Protein AF-Q1K1C1-F1 (afdb_monomer_lite)

Secondary structure (DSSP, 8-state):
-EE---HHHHHHHHHHHHHHHHHHHHHHHHHHH---HHHHHHHHHHHHHHHHHHHHHHHHHHHHHHHTTSS-----TTHHHHHHHHHHHHHHTTPPP-EE-S-TTSSSS--

Radius of gyration: 17.25 Å; chains: 1; bounding box: 39×22×53 Å

Foldseek 3Di:
DAKDQDPVNLVVLVVVLVVLVVVLVVLVVVCVVPVDPVSVVVSVVSVVVSVLSVLLSVVSVVVVCQLVVNDPDDDDPCVVVSRVSNVVVCVVVVHDIDDDDSPSPPDPPDD

Organism: Desulfuromonas acetoxidans (strain DSM 684 / 11070) (NCBI:txid281689)

Structure (mmCIF, N/CA/C/O backbone):
data_AF-Q1K1C1-F1
#
_entry.id   AF-Q1K1C1-F1
#
loop_
_atom_site.group_PDB
_atom_site.id
_atom_site.type_symbol
_atom_site.label_atom_id
_atom_site.label_alt_id
_atom_site.label_comp_id
_atom_site.label_asym_id
_atom_site.label_entity_id
_atom_site.label_seq_id
_atom_site.pdbx_PDB_ins_code
_atom_site.Cartn_x
_atom_site.Cartn_y
_atom_site.Cartn_z
_atom_site.occupancy
_atom_site.B_iso_or_equiv
_atom_site.auth_seq_id
_atom_site.auth_comp_id
_atom_site.auth_asym_id
_atom_site.auth_atom_id
_atom_site.pdbx_PDB_model_num
ATOM 1 N N . MET A 1 1 ? 12.119 -10.193 -14.275 1.00 81.44 1 MET A N 1
ATOM 2 C CA . MET A 1 1 ? 11.011 -9.371 -14.798 1.00 81.44 1 MET A CA 1
ATOM 3 C C . MET A 1 1 ? 10.444 -8.618 -13.616 1.00 81.44 1 MET A C 1
ATOM 5 O O . MET A 1 1 ? 10.216 -9.243 -12.584 1.00 81.44 1 MET A O 1
ATOM 9 N N . ILE A 1 2 ? 10.198 -7.323 -13.765 1.00 87.88 2 ILE A N 1
ATOM 10 C CA . ILE A 1 2 ? 9.632 -6.464 -12.724 1.00 87.88 2 ILE A CA 1
ATOM 11 C C . ILE A 1 2 ? 8.266 -5.938 -13.153 1.00 87.88 2 ILE A C 1
ATOM 13 O O . ILE A 1 2 ? 7.972 -5.848 -14.344 1.00 87.88 2 ILE A O 1
ATOM 17 N N . ILE A 1 3 ? 7.439 -5.578 -12.174 1.00 92.62 3 ILE A N 1
ATOM 18 C CA . ILE A 1 3 ? 6.145 -4.930 -12.411 1.00 92.62 3 ILE A CA 1
ATOM 19 C C . ILE A 1 3 ? 6.399 -3.519 -12.941 1.00 92.62 3 ILE A C 1
ATOM 21 O O . ILE A 1 3 ? 7.125 -2.753 -12.312 1.00 92.62 3 ILE A O 1
ATOM 25 N N . GLU A 1 4 ? 5.801 -3.166 -14.075 1.00 94.19 4 GLU A N 1
ATOM 26 C CA . GLU A 1 4 ? 5.864 -1.823 -14.654 1.00 94.19 4 GLU A CA 1
ATOM 27 C C . GLU A 1 4 ? 5.155 -0.813 -13.741 1.00 94.19 4 GLU A C 1
ATOM 29 O O . GLU A 1 4 ? 3.972 -0.965 -13.427 1.00 94.19 4 GLU A O 1
ATOM 34 N N . ILE A 1 5 ? 5.858 0.251 -13.346 1.00 95.94 5 ILE A N 1
ATOM 35 C CA . ILE A 1 5 ? 5.280 1.342 -12.565 1.00 95.94 5 ILE A CA 1
ATOM 36 C C . ILE A 1 5 ? 5.304 2.603 -13.416 1.00 95.94 5 ILE A C 1
ATOM 38 O O . ILE A 1 5 ? 6.308 3.295 -13.526 1.00 95.94 5 ILE A O 1
ATOM 42 N N . SER A 1 6 ? 4.159 2.924 -14.013 1.00 94.31 6 SER A N 1
ATOM 43 C CA . SER A 1 6 ? 3.964 4.216 -14.669 1.00 94.31 6 SER A CA 1
ATOM 44 C C . SER A 1 6 ? 3.822 5.346 -13.639 1.00 94.31 6 SER A C 1
ATOM 46 O O . SER A 1 6 ? 3.479 5.104 -12.478 1.00 94.31 6 SER A O 1
ATOM 48 N N . ASN A 1 7 ? 3.985 6.598 -14.078 1.00 94.25 7 ASN A N 1
ATOM 49 C CA . ASN A 1 7 ? 3.688 7.773 -13.249 1.00 94.25 7 ASN A CA 1
ATOM 50 C C . ASN A 1 7 ? 2.267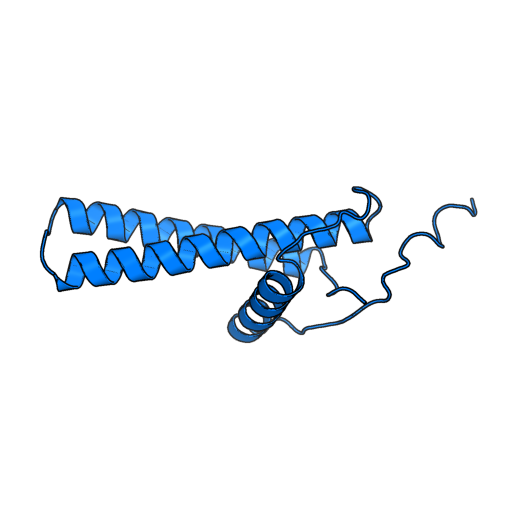 7.729 -12.671 1.00 94.25 7 ASN A C 1
ATOM 52 O O . ASN A 1 7 ? 2.072 7.934 -11.475 1.00 94.25 7 ASN A O 1
ATOM 56 N N . THR A 1 8 ? 1.275 7.394 -13.498 1.00 95.19 8 THR A N 1
ATOM 57 C CA . THR A 1 8 ? -0.122 7.288 -13.062 1.00 95.19 8 THR A CA 1
ATOM 58 C C . THR A 1 8 ? -0.306 6.180 -12.026 1.00 95.19 8 THR A C 1
ATOM 60 O O . THR A 1 8 ? -0.999 6.387 -11.031 1.00 95.19 8 THR A O 1
ATOM 63 N N . THR A 1 9 ? 0.332 5.022 -12.222 1.00 95.69 9 THR A N 1
ATOM 64 C CA . THR A 1 9 ? 0.313 3.912 -11.256 1.00 95.69 9 THR A CA 1
ATOM 65 C C . THR A 1 9 ? 0.898 4.353 -9.918 1.00 95.69 9 THR A C 1
ATOM 67 O O . THR A 1 9 ? 0.255 4.178 -8.884 1.00 95.69 9 THR A O 1
ATOM 70 N N . LEU A 1 10 ? 2.073 4.988 -9.937 1.00 95.81 10 LEU A N 1
ATOM 71 C CA . LEU A 1 10 ? 2.741 5.474 -8.733 1.00 95.81 10 LEU A CA 1
ATOM 72 C C . LEU A 1 10 ? 1.874 6.488 -7.977 1.00 95.81 10 LEU A C 1
ATOM 74 O O . LEU A 1 10 ? 1.657 6.332 -6.777 1.00 95.81 10 LEU A O 1
ATOM 78 N N . THR A 1 11 ? 1.317 7.487 -8.669 1.00 95.94 11 THR A N 1
ATOM 79 C CA . THR A 1 11 ? 0.426 8.482 -8.055 1.00 95.94 11 THR A CA 1
ATOM 80 C C . THR A 1 11 ? -0.789 7.828 -7.400 1.00 95.94 11 THR A C 1
ATOM 82 O O . THR A 1 11 ? -1.141 8.180 -6.276 1.00 95.94 11 THR A O 1
ATOM 85 N N . ARG A 1 12 ? -1.423 6.848 -8.058 1.00 96.19 12 ARG A N 1
ATOM 86 C CA . ARG A 1 12 ? -2.583 6.139 -7.493 1.00 96.19 12 ARG A CA 1
ATOM 87 C C . ARG A 1 12 ? -2.220 5.369 -6.222 1.00 96.19 12 ARG A C 1
ATOM 89 O O . ARG A 1 12 ? -2.963 5.454 -5.248 1.00 96.19 12 ARG A O 1
ATOM 96 N N . LEU A 1 13 ? -1.083 4.675 -6.213 1.00 95.88 13 LEU A N 1
ATOM 97 C CA . LEU A 1 13 ? -0.604 3.924 -5.048 1.00 95.88 13 LEU A CA 1
ATOM 98 C C . LEU A 1 13 ? -0.253 4.850 -3.872 1.00 95.88 13 LEU A C 1
ATOM 100 O O . LEU A 1 13 ? -0.651 4.579 -2.742 1.00 95.88 13 LEU A O 1
ATOM 104 N N . VAL A 1 14 ? 0.420 5.974 -4.136 1.00 95.19 14 VAL A N 1
ATOM 105 C CA . VAL A 1 14 ? 0.752 6.989 -3.117 1.00 95.19 14 VAL A CA 1
ATOM 106 C C . VAL A 1 14 ? -0.508 7.648 -2.546 1.00 95.19 14 VAL A C 1
ATOM 108 O O . VAL A 1 14 ? -0.630 7.826 -1.333 1.00 95.19 14 VAL A O 1
ATOM 111 N N . ASN A 1 15 ? -1.484 7.972 -3.398 1.00 96.12 15 ASN A N 1
ATOM 112 C CA . ASN A 1 15 ? -2.758 8.528 -2.945 1.00 96.12 15 ASN A CA 1
ATOM 113 C C . ASN A 1 15 ? -3.520 7.527 -2.070 1.00 96.12 15 ASN A C 1
ATOM 115 O O . ASN A 1 15 ? -4.064 7.901 -1.032 1.00 96.12 15 ASN A O 1
ATOM 119 N N . TYR A 1 16 ? -3.536 6.252 -2.459 1.00 96.94 16 TYR A N 1
ATOM 120 C CA . TYR A 1 16 ? -4.187 5.210 -1.675 1.00 96.94 16 TYR A CA 1
ATOM 121 C C . TYR A 1 16 ? -3.504 4.984 -0.317 1.00 96.94 16 TYR A C 1
ATOM 123 O O . TYR A 1 16 ? -4.180 4.829 0.702 1.00 96.94 16 TYR A O 1
ATOM 131 N N . GLU A 1 17 ? -2.171 5.038 -0.273 1.00 97.38 17 GLU A N 1
ATOM 132 C CA . GLU A 1 17 ? -1.401 5.024 0.974 1.00 97.38 17 GLU A CA 1
ATOM 133 C C . GLU A 1 17 ? -1.795 6.190 1.887 1.00 97.38 17 GLU A C 1
ATOM 135 O O . GLU A 1 17 ? -2.106 5.974 3.059 1.00 97.38 17 GLU A O 1
ATOM 140 N N . THR A 1 18 ? -1.905 7.398 1.332 1.00 97.06 18 THR A N 1
ATOM 141 C CA . THR A 1 18 ? -2.320 8.598 2.075 1.00 97.06 18 THR A CA 1
ATOM 142 C C . THR A 1 18 ? -3.719 8.441 2.678 1.00 97.06 18 THR A C 1
ATOM 144 O O . THR A 1 18 ? -3.928 8.748 3.855 1.00 97.06 18 THR A O 1
ATOM 147 N N . VAL A 1 19 ? -4.682 7.929 1.902 1.00 97.00 19 VAL A N 1
ATOM 148 C CA . VAL A 1 19 ? -6.049 7.667 2.383 1.00 97.00 19 VAL A CA 1
ATOM 149 C C . VAL A 1 19 ? -6.041 6.617 3.495 1.00 97.00 19 VAL A C 1
ATOM 151 O O . VAL A 1 19 ? -6.621 6.842 4.554 1.00 97.00 19 VAL A O 1
ATOM 154 N N . THR A 1 20 ? -5.325 5.508 3.298 1.00 97.25 20 THR A N 1
ATOM 155 C CA . THR A 1 20 ? -5.226 4.421 4.286 1.00 97.25 20 THR A CA 1
ATOM 156 C C . THR A 1 20 ? -4.603 4.911 5.595 1.00 97.25 20 THR A C 1
ATOM 158 O O . THR A 1 20 ? -5.086 4.591 6.684 1.00 97.25 20 THR A O 1
ATOM 161 N N . ARG A 1 21 ? -3.555 5.738 5.506 1.00 97.62 21 ARG A N 1
ATOM 162 C CA . ARG A 1 21 ? -2.907 6.366 6.661 1.00 97.62 21 ARG A CA 1
ATOM 163 C C . ARG A 1 21 ? -3.875 7.263 7.427 1.00 97.62 21 ARG A C 1
ATOM 165 O O . ARG A 1 21 ? -3.916 7.188 8.654 1.00 97.62 21 ARG A O 1
ATOM 172 N N . LYS A 1 22 ? -4.672 8.070 6.722 1.00 97.75 22 LYS A N 1
ATOM 173 C CA . LYS A 1 22 ? -5.690 8.929 7.339 1.00 97.75 22 LYS A CA 1
ATOM 174 C C . LYS A 1 22 ? -6.752 8.105 8.074 1.00 97.75 22 LYS A C 1
ATOM 176 O O . LYS A 1 22 ? -7.036 8.395 9.233 1.00 97.75 22 LYS A O 1
ATOM 181 N N . SER A 1 23 ? -7.268 7.040 7.458 1.00 97.25 23 SER A N 1
ATOM 182 C CA . SER A 1 23 ? -8.238 6.142 8.104 1.00 97.25 23 SER A CA 1
ATOM 183 C C . SER A 1 23 ? -7.681 5.499 9.376 1.00 97.25 23 SER A C 1
ATOM 185 O O . SER A 1 23 ? -8.380 5.413 10.384 1.00 97.25 23 SER A O 1
ATOM 187 N N . TYR A 1 24 ? -6.408 5.090 9.368 1.00 97.75 24 TYR A N 1
ATOM 188 C CA . TYR A 1 24 ? -5.750 4.588 10.575 1.00 97.75 24 TYR A CA 1
ATOM 189 C C . TYR A 1 24 ? -5.640 5.663 11.670 1.00 97.75 24 TYR A C 1
ATOM 191 O O . TYR A 1 24 ? -5.955 5.385 12.824 1.00 97.75 24 TYR A O 1
ATOM 199 N N . GLN A 1 25 ? -5.249 6.896 11.332 1.00 97.69 25 GLN A N 1
ATOM 200 C CA . GLN A 1 25 ? -5.167 7.996 12.304 1.00 97.69 25 GLN A CA 1
ATOM 201 C C . GLN A 1 25 ? -6.530 8.311 12.939 1.00 97.69 25 GLN A C 1
ATOM 203 O O . GLN A 1 25 ? -6.623 8.535 14.146 1.00 97.69 25 GLN A O 1
ATOM 208 N N . GLU A 1 26 ? -7.601 8.297 12.146 1.00 97.00 26 GLU A N 1
ATOM 209 C CA . GLU A 1 26 ? -8.969 8.481 12.637 1.00 97.00 26 GLU A CA 1
ATOM 210 C C . GLU A 1 26 ? -9.386 7.353 13.591 1.00 97.00 26 GLU A C 1
ATOM 212 O O . GLU A 1 26 ? -9.915 7.625 14.673 1.00 97.00 26 GLU A O 1
ATOM 217 N N . ALA A 1 27 ? -9.085 6.098 13.249 1.00 96.00 27 ALA A N 1
ATOM 218 C CA . ALA A 1 27 ? -9.357 4.950 14.111 1.00 96.00 27 ALA A CA 1
ATOM 219 C C . ALA A 1 27 ? -8.544 4.984 15.412 1.00 96.00 27 ALA A C 1
ATOM 221 O O . ALA A 1 27 ? -9.088 4.717 16.483 1.00 96.00 27 ALA A O 1
ATOM 222 N N . GLN A 1 28 ? -7.277 5.396 15.347 1.00 96.69 28 GLN A N 1
ATOM 223 C CA . GLN A 1 28 ? -6.433 5.570 16.524 1.00 96.69 28 GLN A CA 1
ATOM 224 C C . GLN A 1 28 ? -7.012 6.638 17.462 1.00 96.69 28 GLN A C 1
ATOM 226 O O . GLN A 1 28 ? -7.151 6.407 18.663 1.00 96.69 28 GLN A O 1
ATOM 231 N N . ASN A 1 29 ? -7.427 7.785 16.916 1.00 96.75 29 ASN A N 1
ATOM 232 C CA . ASN A 1 29 ? -8.096 8.837 17.684 1.00 96.75 29 ASN A CA 1
ATOM 233 C C . ASN A 1 29 ? -9.408 8.348 18.316 1.00 96.75 29 ASN A C 1
ATOM 235 O O . ASN A 1 29 ? -9.725 8.716 19.448 1.00 96.75 29 ASN A O 1
ATOM 239 N N . ARG A 1 30 ? -10.171 7.512 17.602 1.00 95.25 30 ARG A N 1
ATOM 240 C CA . ARG A 1 30 ? -11.399 6.897 18.119 1.00 95.25 30 ARG A CA 1
ATOM 241 C C . ARG A 1 30 ? -11.106 5.928 19.262 1.00 95.25 30 ARG A C 1
ATOM 243 O O . ARG A 1 30 ? -11.780 6.019 20.282 1.00 95.25 30 ARG A O 1
ATOM 250 N N . GLN A 1 31 ? -10.098 5.067 19.132 1.00 95.50 31 GLN A N 1
ATOM 251 C CA . GLN A 1 31 ? -9.687 4.123 20.177 1.00 95.50 31 GLN A CA 1
ATOM 252 C C . GLN A 1 31 ? -9.299 4.832 21.477 1.00 95.50 31 GLN A C 1
ATOM 254 O O . GLN A 1 31 ? -9.698 4.392 22.552 1.00 95.50 31 GLN A O 1
ATOM 259 N N . TRP A 1 32 ? -8.575 5.952 21.395 1.00 92.62 32 TRP A N 1
ATOM 260 C CA . TRP A 1 32 ? -8.216 6.740 22.580 1.00 92.62 32 TRP A CA 1
ATOM 261 C C . TRP A 1 32 ? -9.426 7.314 23.323 1.00 92.62 32 TRP A C 1
ATOM 263 O O . TRP A 1 32 ? -9.356 7.536 24.528 1.00 92.62 32 TRP A O 1
ATOM 273 N N . ARG A 1 33 ? -10.535 7.558 22.617 1.00 95.25 33 ARG A N 1
ATOM 274 C CA . ARG A 1 33 ? -11.784 8.062 23.208 1.00 95.25 33 ARG A CA 1
ATOM 275 C C . ARG A 1 33 ? -12.706 6.936 23.670 1.00 95.25 33 ARG A C 1
ATOM 277 O O . ARG A 1 33 ? -13.432 7.107 24.642 1.00 95.25 33 ARG A O 1
ATOM 284 N N . ILE A 1 34 ? -12.712 5.819 22.946 1.00 94.38 34 ILE A N 1
ATOM 285 C CA . ILE A 1 34 ? -13.630 4.695 23.131 1.00 94.38 34 ILE A CA 1
ATOM 286 C C . ILE A 1 34 ? -12.803 3.407 23.160 1.00 94.38 34 ILE A C 1
ATOM 288 O O . ILE A 1 34 ? -12.457 2.843 22.124 1.00 94.38 34 ILE A O 1
ATOM 292 N N . MET A 1 35 ? -12.504 2.933 24.368 1.00 92.69 35 MET A N 1
ATOM 293 C CA . MET A 1 35 ? -11.671 1.752 24.615 1.00 92.69 35 MET A CA 1
ATOM 294 C C . MET A 1 35 ? -12.494 0.455 24.680 1.00 92.69 35 MET A C 1
ATOM 296 O O . MET A 1 35 ? -12.360 -0.328 25.618 1.00 92.69 35 MET A O 1
ATOM 300 N N . THR A 1 36 ? -13.369 0.222 23.700 1.00 96.44 36 THR A N 1
ATOM 301 C CA . THR A 1 36 ? -14.065 -1.068 23.568 1.00 96.44 36 THR A CA 1
ATOM 302 C C . THR A 1 36 ? -13.231 -2.050 22.750 1.00 96.44 36 THR A C 1
ATOM 304 O O . THR A 1 36 ? -12.427 -1.643 21.908 1.00 96.44 36 THR A O 1
ATOM 307 N N . LEU A 1 37 ? -13.438 -3.353 22.975 1.00 95.94 37 LEU A N 1
ATOM 308 C CA . LEU A 1 37 ? -12.721 -4.407 22.252 1.00 95.94 37 LEU A CA 1
ATOM 309 C C . LEU A 1 37 ? -12.892 -4.272 20.731 1.00 95.94 37 LEU A C 1
ATOM 311 O O . LEU A 1 37 ? -11.904 -4.339 20.006 1.00 95.94 37 LEU A O 1
ATOM 315 N N . ASP A 1 38 ? -14.111 -3.997 20.263 1.00 96.88 38 ASP A N 1
ATOM 316 C CA . ASP A 1 38 ? -14.409 -3.847 18.833 1.00 96.88 38 ASP A CA 1
ATOM 317 C C . ASP A 1 38 ? -13.628 -2.688 18.198 1.00 96.88 38 ASP A C 1
ATOM 319 O O . ASP A 1 38 ? -13.067 -2.828 17.112 1.00 96.88 38 ASP A O 1
ATOM 323 N N . VAL A 1 39 ? -13.529 -1.548 18.895 1.00 96.31 39 VAL A N 1
ATOM 324 C CA . VAL A 1 39 ? -12.782 -0.378 18.404 1.00 96.31 39 VAL A CA 1
ATOM 325 C C . VAL A 1 39 ? -11.279 -0.659 18.387 1.00 96.31 39 VAL A C 1
ATOM 327 O O . VAL A 1 39 ? -10.590 -0.261 17.447 1.00 96.31 39 VAL A O 1
ATOM 330 N N . MET A 1 40 ? -10.758 -1.370 19.391 1.00 96.12 40 MET A N 1
ATOM 331 C CA . MET A 1 40 ? -9.351 -1.782 19.410 1.00 96.12 40 MET A CA 1
ATOM 332 C C . MET A 1 40 ? -9.028 -2.752 18.268 1.00 96.12 40 MET A C 1
ATOM 334 O O . MET A 1 40 ? -8.009 -2.588 17.600 1.00 96.12 40 MET A O 1
ATOM 338 N N . GLN A 1 41 ? -9.901 -3.728 18.004 1.00 97.00 41 GLN A N 1
ATOM 339 C CA . GLN A 1 41 ? -9.741 -4.673 16.896 1.00 97.00 41 GLN A CA 1
ATOM 340 C C . GLN A 1 41 ? -9.816 -3.976 15.533 1.00 97.00 41 GLN A C 1
ATOM 342 O O . GLN A 1 41 ? -9.017 -4.267 14.641 1.00 97.00 41 GLN A O 1
ATOM 347 N N . GLU A 1 42 ? -10.738 -3.025 15.369 1.00 96.50 42 GLU A N 1
ATOM 348 C CA . GLU A 1 42 ? -10.842 -2.214 14.156 1.00 96.50 42 GLU A CA 1
ATOM 349 C C . GLU A 1 42 ? -9.562 -1.401 13.913 1.00 96.50 42 GLU A C 1
ATOM 351 O O . GLU A 1 42 ? -9.026 -1.406 12.800 1.00 96.50 42 GLU A O 1
ATOM 356 N N . CYS A 1 43 ? -9.043 -0.744 14.952 1.00 97.25 43 CYS A N 1
ATOM 357 C CA . CYS A 1 43 ? -7.811 0.033 14.872 1.00 97.25 43 CYS A CA 1
ATOM 358 C C . CYS A 1 43 ? -6.599 -0.845 14.528 1.00 97.25 43 CYS A C 1
ATOM 360 O O . CYS A 1 43 ? -5.822 -0.490 13.641 1.00 97.25 43 CYS A O 1
ATOM 362 N N . GLU A 1 44 ? -6.468 -2.019 15.153 1.00 96.94 44 GLU A N 1
ATOM 363 C CA . GLU A 1 44 ? -5.388 -2.969 14.861 1.00 96.94 44 GLU A CA 1
ATOM 364 C C . GLU A 1 44 ? -5.443 -3.449 13.402 1.00 96.94 44 GLU A C 1
ATOM 366 O O . GLU A 1 44 ? -4.432 -3.429 12.697 1.00 96.94 44 GLU A O 1
ATOM 371 N N . ARG A 1 45 ? -6.636 -3.779 12.891 1.00 97.69 45 ARG A N 1
ATOM 372 C CA . ARG A 1 45 ? -6.827 -4.152 11.479 1.00 97.69 45 ARG A CA 1
ATOM 373 C C . ARG A 1 45 ? -6.392 -3.030 10.532 1.00 97.69 45 ARG A C 1
ATOM 375 O O . ARG A 1 45 ? -5.720 -3.284 9.530 1.00 97.69 45 ARG A O 1
ATOM 382 N N . LEU A 1 46 ? -6.757 -1.785 10.839 1.00 97.56 46 LEU A N 1
ATOM 383 C CA . LEU A 1 46 ? -6.361 -0.620 10.044 1.00 97.56 46 LEU A CA 1
ATOM 384 C C . LEU A 1 46 ? -4.859 -0.327 10.150 1.00 97.56 46 LEU A C 1
ATOM 386 O O . LEU A 1 46 ? -4.247 0.052 9.153 1.00 97.56 46 LEU A O 1
ATOM 390 N N . CYS A 1 47 ? -4.244 -0.567 11.309 1.00 97.44 47 CYS A N 1
ATOM 391 C CA . CYS A 1 47 ? -2.799 -0.464 11.510 1.00 97.44 47 CYS A CA 1
ATOM 392 C C . CYS A 1 47 ? -2.046 -1.453 10.615 1.00 97.44 47 CYS A C 1
ATOM 394 O O . CYS A 1 47 ? -1.130 -1.068 9.883 1.00 97.44 47 CYS A O 1
ATOM 396 N N . GLN A 1 48 ? -2.464 -2.721 10.621 1.00 97.06 48 GLN A N 1
ATOM 397 C CA . GLN A 1 48 ? -1.878 -3.770 9.785 1.00 97.06 48 GLN A CA 1
ATOM 398 C C . GLN A 1 48 ? -2.028 -3.443 8.298 1.00 97.06 48 GLN A C 1
ATOM 400 O O . GLN A 1 48 ? -1.054 -3.522 7.544 1.00 97.06 48 GLN A O 1
ATOM 405 N N . ARG A 1 49 ? -3.218 -2.988 7.887 1.00 96.44 49 ARG A N 1
ATOM 406 C CA . ARG A 1 49 ? -3.471 -2.550 6.512 1.00 96.44 49 ARG A CA 1
ATOM 407 C C . ARG A 1 49 ? -2.574 -1.379 6.114 1.00 96.44 49 ARG A C 1
ATOM 409 O O . ARG A 1 49 ? -1.938 -1.439 5.067 1.00 96.44 49 ARG A O 1
ATOM 416 N N . MET A 1 50 ? -2.477 -0.347 6.950 1.00 97.44 50 MET A N 1
ATOM 417 C CA . MET A 1 50 ? -1.624 0.819 6.708 1.00 97.44 50 MET A CA 1
ATOM 418 C C . MET A 1 50 ? -0.152 0.423 6.563 1.00 97.44 50 MET A C 1
ATOM 420 O O . MET A 1 50 ? 0.500 0.855 5.612 1.00 97.44 50 MET A O 1
ATOM 424 N N . ARG A 1 51 ? 0.362 -0.449 7.442 1.00 96.06 51 ARG A N 1
ATOM 425 C CA . ARG A 1 51 ? 1.743 -0.954 7.358 1.00 96.06 51 ARG A CA 1
ATOM 426 C C . ARG A 1 51 ? 1.994 -1.685 6.043 1.00 96.06 51 ARG A C 1
ATOM 428 O O . ARG A 1 51 ? 2.991 -1.405 5.381 1.00 96.06 51 ARG A O 1
ATOM 435 N N . HIS A 1 52 ? 1.080 -2.571 5.651 1.00 95.06 52 HIS A N 1
ATOM 436 C CA . HIS A 1 52 ? 1.180 -3.310 4.396 1.00 95.06 52 HIS A CA 1
ATOM 437 C C . HIS A 1 52 ? 1.188 -2.371 3.180 1.00 95.06 52 HIS A C 1
ATOM 439 O O . HIS A 1 52 ? 2.112 -2.416 2.370 1.00 95.06 52 HIS A O 1
ATOM 445 N N . VAL A 1 53 ? 0.213 -1.462 3.090 1.00 96.50 53 VAL A N 1
ATOM 446 C CA . VAL A 1 53 ? 0.106 -0.500 1.981 1.00 96.50 53 VAL A CA 1
ATOM 447 C C . VAL A 1 53 ? 1.336 0.408 1.912 1.00 96.50 53 VAL A C 1
ATOM 449 O O . VAL A 1 53 ? 1.851 0.656 0.826 1.00 96.50 53 VAL A O 1
ATOM 452 N N . THR A 1 54 ? 1.865 0.848 3.057 1.00 96.12 54 THR A N 1
ATOM 453 C CA . THR A 1 54 ? 3.084 1.670 3.121 1.00 96.12 54 THR A CA 1
ATOM 454 C C . THR A 1 54 ? 4.299 0.929 2.560 1.00 96.12 54 THR A C 1
ATOM 456 O O . THR A 1 54 ? 5.062 1.494 1.776 1.00 96.12 54 THR A O 1
ATOM 459 N N . GLN A 1 55 ? 4.481 -0.345 2.926 1.00 94.38 55 GLN A N 1
ATOM 460 C CA . GLN A 1 55 ? 5.576 -1.175 2.410 1.00 94.38 55 GLN A CA 1
ATOM 461 C C . GLN A 1 55 ? 5.470 -1.369 0.894 1.00 94.38 55 GLN A C 1
ATOM 463 O O . GLN A 1 55 ? 6.458 -1.208 0.177 1.00 94.38 55 GLN A O 1
ATOM 468 N N . VAL A 1 56 ? 4.265 -1.658 0.400 1.00 95.00 56 VAL A N 1
ATOM 469 C CA . VAL A 1 56 ? 3.992 -1.832 -1.032 1.00 95.00 56 VAL A CA 1
ATOM 470 C C . VAL A 1 56 ? 4.222 -0.533 -1.808 1.00 95.00 56 VAL A C 1
ATOM 472 O O . VAL A 1 56 ? 4.884 -0.545 -2.846 1.00 95.00 56 VAL A O 1
ATOM 475 N N . ALA A 1 57 ? 3.748 0.605 -1.296 1.00 95.31 57 ALA A N 1
ATOM 476 C CA . ALA A 1 57 ? 3.968 1.907 -1.919 1.00 95.31 57 ALA A CA 1
ATOM 477 C C . ALA A 1 57 ? 5.466 2.250 -1.987 1.00 95.31 57 ALA A C 1
ATOM 479 O O . ALA A 1 57 ? 5.959 2.657 -3.041 1.00 95.31 57 ALA A O 1
ATOM 480 N N . ALA A 1 58 ? 6.225 2.006 -0.914 1.00 93.94 58 ALA A N 1
ATOM 481 C CA . ALA A 1 58 ? 7.674 2.198 -0.911 1.00 93.94 58 ALA A CA 1
ATOM 482 C C . ALA A 1 58 ? 8.384 1.313 -1.952 1.00 93.94 58 ALA A C 1
ATOM 484 O O . ALA A 1 58 ? 9.287 1.780 -2.650 1.00 93.94 58 ALA A O 1
ATOM 485 N N . TYR A 1 59 ? 7.948 0.060 -2.106 1.00 94.56 59 TYR A N 1
ATOM 486 C CA . TYR A 1 59 ? 8.476 -0.838 -3.132 1.00 94.56 59 TYR A CA 1
ATOM 487 C C . TYR A 1 59 ? 8.111 -0.394 -4.553 1.00 94.56 59 TYR A C 1
ATOM 489 O O . TYR A 1 59 ? 8.972 -0.406 -5.428 1.00 94.56 59 TYR A O 1
ATOM 497 N N . SER A 1 60 ? 6.892 0.099 -4.788 1.00 95.06 60 SER A N 1
ATOM 498 C CA . SER A 1 60 ? 6.520 0.669 -6.092 1.00 95.06 60 SER A CA 1
ATOM 499 C C . SER A 1 60 ? 7.377 1.884 -6.465 1.00 95.06 60 SER A C 1
ATOM 501 O O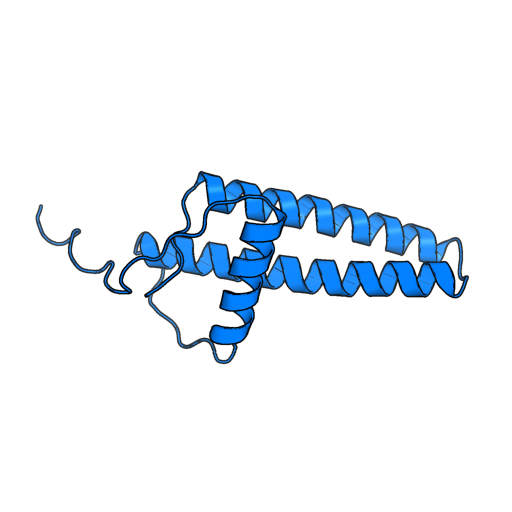 . SER A 1 60 ? 7.805 2.008 -7.610 1.00 95.06 60 SER A O 1
ATOM 503 N N . LEU A 1 61 ? 7.718 2.739 -5.492 1.00 95.06 61 LEU A N 1
ATOM 504 C CA . LEU A 1 61 ? 8.635 3.859 -5.702 1.00 95.06 61 LEU A CA 1
ATOM 505 C C . LEU A 1 61 ? 10.056 3.372 -6.017 1.00 95.06 61 LEU A C 1
ATOM 507 O O . LEU A 1 61 ? 10.741 3.966 -6.850 1.00 95.06 61 LEU A O 1
ATOM 511 N N . TYR A 1 62 ? 10.509 2.304 -5.358 1.00 93.50 62 TYR A N 1
ATOM 512 C CA . TYR A 1 62 ? 11.780 1.664 -5.682 1.00 93.50 62 TYR A CA 1
ATOM 513 C C . TYR A 1 62 ? 11.793 1.143 -7.126 1.00 93.50 62 TYR A C 1
ATOM 515 O O . TYR A 1 62 ? 12.710 1.485 -7.872 1.00 93.50 62 TYR A O 1
ATOM 523 N N . LEU A 1 63 ? 10.763 0.398 -7.539 1.00 93.12 63 LEU A N 1
ATOM 524 C CA . LEU A 1 63 ? 10.634 -0.104 -8.909 1.00 93.12 63 LEU A CA 1
ATOM 525 C C . LEU A 1 63 ? 10.585 1.033 -9.930 1.00 93.12 63 LEU A C 1
ATOM 527 O O . LEU A 1 63 ? 11.309 0.983 -10.918 1.00 93.12 63 LEU A O 1
ATOM 531 N N . TYR A 1 64 ? 9.819 2.092 -9.660 1.00 94.12 64 TYR A N 1
ATOM 532 C CA . TYR A 1 64 ? 9.783 3.284 -10.508 1.00 94.12 64 TYR A CA 1
ATOM 533 C C . TYR A 1 64 ? 11.181 3.892 -10.689 1.00 94.12 64 TYR A C 1
ATOM 535 O O . TYR A 1 64 ? 11.607 4.186 -11.803 1.00 94.12 64 TYR A O 1
ATOM 543 N N . LYS A 1 65 ? 11.943 4.057 -9.601 1.00 92.56 65 LYS A N 1
ATOM 544 C CA . LYS A 1 65 ? 13.311 4.590 -9.679 1.00 92.56 65 LYS A CA 1
ATOM 545 C C . LYS A 1 65 ? 14.257 3.655 -10.427 1.00 92.56 65 LYS A C 1
ATOM 547 O O . LYS A 1 65 ? 15.077 4.145 -11.196 1.00 92.56 65 LYS A O 1
ATOM 552 N N . LEU A 1 66 ? 14.140 2.346 -10.214 1.00 91.38 66 LEU A N 1
ATOM 553 C CA . LEU A 1 66 ? 14.927 1.333 -10.917 1.00 91.38 66 LEU A CA 1
ATOM 554 C C . LEU A 1 66 ? 14.676 1.392 -12.431 1.00 91.38 66 LEU A C 1
ATOM 556 O O . LEU A 1 66 ? 15.621 1.411 -13.210 1.00 91.38 66 LEU A O 1
ATOM 560 N N . GLN A 1 67 ? 13.411 1.497 -12.838 1.00 91.06 67 GLN A N 1
ATOM 561 C CA . GLN A 1 67 ? 12.987 1.576 -14.243 1.00 91.06 67 GLN A CA 1
ATOM 562 C C . GLN A 1 67 ? 13.511 2.818 -14.962 1.00 91.06 67 GLN A C 1
ATOM 564 O O . GLN A 1 67 ? 13.814 2.764 -16.148 1.00 91.06 67 GLN A O 1
ATOM 569 N N . ASN A 1 68 ? 13.642 3.928 -14.236 1.00 89.88 68 ASN A N 1
ATOM 570 C CA . ASN A 1 68 ? 14.121 5.201 -14.773 1.00 89.88 68 ASN A CA 1
ATOM 571 C C . ASN A 1 68 ? 15.641 5.400 -14.600 1.00 89.88 68 ASN A C 1
ATOM 573 O O . ASN A 1 68 ? 16.134 6.508 -14.800 1.00 89.88 68 ASN A O 1
ATOM 577 N N . GLY A 1 69 ? 16.389 4.375 -14.169 1.00 89.00 69 GLY A N 1
ATOM 578 C CA . GLY A 1 69 ? 17.838 4.478 -13.939 1.00 89.00 69 GLY A CA 1
ATOM 579 C C . GLY A 1 69 ? 18.233 5.408 -12.783 1.00 89.00 69 GLY A C 1
ATOM 580 O O . GLY A 1 69 ? 19.392 5.787 -12.650 1.00 89.00 69 GLY A O 1
ATOM 581 N N . LEU A 1 70 ? 17.281 5.780 -11.922 1.00 90.25 70 LEU A N 1
ATOM 582 C CA . LEU A 1 70 ? 17.490 6.686 -10.785 1.00 90.25 70 LEU A CA 1
ATOM 583 C C . LEU A 1 70 ? 17.995 5.957 -9.532 1.00 90.25 70 LEU A C 1
ATOM 585 O O . LEU A 1 70 ? 18.358 6.590 -8.539 1.00 90.25 70 LEU A O 1
ATOM 589 N N . SER A 1 71 ? 17.955 4.625 -9.524 1.00 87.62 71 SER A N 1
ATOM 590 C CA . SER A 1 71 ? 18.464 3.811 -8.424 1.00 87.62 71 SER A CA 1
ATOM 591 C C . SER A 1 71 ? 18.980 2.469 -8.941 1.00 87.62 71 SER A C 1
ATOM 593 O O . SER A 1 71 ? 18.315 1.866 -9.782 1.00 87.62 71 SER A O 1
ATOM 595 N N . PRO A 1 72 ? 20.121 1.969 -8.434 1.00 87.75 72 PRO A N 1
ATOM 596 C CA . PRO A 1 72 ? 20.625 0.660 -8.826 1.00 87.75 72 PRO A CA 1
ATOM 597 C C . PRO A 1 72 ? 19.749 -0.472 -8.275 1.00 87.75 72 PRO A C 1
ATOM 599 O O . PRO A 1 72 ? 19.058 -0.319 -7.256 1.00 87.75 72 PRO A O 1
ATOM 602 N N . ARG A 1 73 ? 19.824 -1.649 -8.910 1.00 86.25 73 ARG A N 1
ATOM 603 C CA . ARG A 1 73 ? 19.164 -2.853 -8.393 1.00 86.25 73 ARG A CA 1
ATOM 604 C C . ARG A 1 73 ? 19.761 -3.241 -7.035 1.00 86.25 73 ARG A C 1
ATOM 606 O O . ARG A 1 73 ? 20.971 -3.187 -6.834 1.00 86.25 73 ARG A O 1
ATOM 613 N N . ARG A 1 74 ? 18.904 -3.612 -6.082 1.00 84.88 74 ARG A N 1
ATOM 614 C CA . ARG A 1 74 ? 19.279 -4.003 -4.718 1.00 84.88 74 ARG A CA 1
ATOM 615 C C . ARG A 1 74 ? 18.653 -5.351 -4.408 1.00 84.88 74 ARG A C 1
ATOM 617 O O . ARG A 1 74 ? 17.517 -5.596 -4.798 1.00 84.88 74 ARG A O 1
ATOM 624 N N . SER A 1 75 ? 19.379 -6.198 -3.685 1.00 81.94 75 SER A N 1
ATOM 625 C CA . SER A 1 75 ? 18.808 -7.434 -3.153 1.00 81.94 75 SER A CA 1
ATOM 626 C C . SER A 1 75 ? 17.900 -7.094 -1.973 1.00 81.94 75 SER A C 1
ATOM 628 O O . SER A 1 75 ? 18.363 -6.556 -0.965 1.00 81.94 75 SER A O 1
ATOM 630 N N . ILE A 1 76 ? 16.603 -7.361 -2.112 1.00 82.81 76 ILE A N 1
ATOM 631 C CA . ILE A 1 76 ? 15.611 -7.165 -1.055 1.00 82.81 76 ILE A CA 1
ATOM 632 C C . ILE A 1 76 ? 15.159 -8.557 -0.608 1.00 82.81 76 ILE A C 1
ATOM 634 O O . ILE A 1 76 ? 14.516 -9.279 -1.358 1.00 82.81 76 ILE A O 1
ATOM 638 N N . TYR A 1 77 ? 15.484 -8.945 0.628 1.00 76.56 77 TYR A N 1
ATOM 639 C CA . TYR A 1 77 ? 15.208 -10.297 1.143 1.00 76.56 77 TYR A CA 1
ATOM 640 C C . TYR A 1 77 ? 13.725 -10.707 1.034 1.00 76.56 77 TYR A C 1
ATOM 642 O O . TYR A 1 77 ? 13.413 -11.848 0.714 1.00 76.56 77 TYR A O 1
ATOM 650 N N . ALA A 1 78 ? 12.805 -9.761 1.242 1.00 81.44 78 ALA A N 1
ATOM 651 C CA . ALA A 1 78 ? 11.360 -9.982 1.163 1.00 81.44 78 ALA A CA 1
ATOM 652 C C . ALA A 1 78 ? 10.741 -9.585 -0.195 1.00 81.44 78 ALA A C 1
ATOM 654 O O . ALA A 1 78 ? 9.525 -9.409 -0.279 1.00 81.44 78 ALA A O 1
ATOM 655 N N . GLU A 1 79 ? 11.547 -9.422 -1.255 1.00 84.31 79 GLU A N 1
ATOM 656 C CA . GLU A 1 79 ? 11.073 -8.964 -2.573 1.00 84.31 79 GLU A CA 1
ATOM 657 C C . GLU A 1 79 ? 9.884 -9.778 -3.112 1.00 84.31 79 GLU A C 1
ATOM 659 O O . GLU A 1 79 ? 8.908 -9.150 -3.525 1.00 84.31 79 GLU A O 1
ATOM 664 N N . PRO A 1 80 ? 9.869 -11.129 -3.055 1.00 88.00 80 PRO A N 1
ATOM 665 C CA . PRO A 1 80 ? 8.744 -11.901 -3.586 1.00 88.00 80 PRO A CA 1
ATOM 666 C C . PRO A 1 80 ? 7.418 -11.600 -2.877 1.00 88.00 80 PRO A C 1
ATOM 668 O O . PRO A 1 80 ? 6.399 -11.404 -3.534 1.00 88.00 80 PRO A O 1
ATOM 671 N N . ALA A 1 81 ? 7.433 -11.505 -1.544 1.00 89.75 81 ALA A N 1
ATOM 672 C CA . ALA A 1 81 ? 6.233 -11.237 -0.754 1.00 89.75 81 ALA A CA 1
ATOM 673 C C . ALA A 1 81 ? 5.711 -9.808 -0.976 1.00 89.75 81 ALA A C 1
ATOM 675 O O . ALA A 1 81 ? 4.508 -9.594 -1.117 1.00 89.75 81 ALA A O 1
ATOM 676 N N . ILE A 1 82 ? 6.611 -8.823 -1.049 1.00 91.31 82 ILE A N 1
ATOM 677 C CA . ILE A 1 82 ? 6.228 -7.425 -1.285 1.00 91.31 82 ILE A CA 1
ATOM 678 C C . ILE A 1 82 ? 5.735 -7.231 -2.728 1.00 91.31 82 ILE A C 1
ATOM 680 O O . ILE A 1 82 ? 4.773 -6.499 -2.951 1.00 91.31 82 ILE A O 1
ATOM 684 N N . SER A 1 83 ? 6.336 -7.928 -3.695 1.00 91.94 83 SER A N 1
ATOM 685 C CA . SER A 1 83 ? 5.893 -7.939 -5.093 1.00 91.94 83 SER A CA 1
ATOM 686 C C . SER A 1 83 ? 4.488 -8.533 -5.242 1.00 91.94 83 SER A C 1
ATOM 688 O O . SER A 1 83 ? 3.633 -7.931 -5.887 1.00 91.94 83 SER A O 1
ATOM 690 N N . GLN A 1 84 ? 4.191 -9.643 -4.560 1.00 93.38 84 GLN A N 1
ATOM 691 C CA . GLN A 1 84 ? 2.828 -10.189 -4.495 1.00 93.38 84 GLN A CA 1
ATOM 692 C C . GLN A 1 84 ? 1.843 -9.206 -3.847 1.00 93.38 84 GLN A C 1
ATOM 694 O O . GLN A 1 84 ? 0.736 -9.026 -4.350 1.00 93.38 84 GLN A O 1
ATOM 699 N N . GLY A 1 85 ? 2.256 -8.523 -2.774 1.00 94.06 85 GLY A N 1
ATOM 700 C CA . GLY A 1 85 ? 1.463 -7.459 -2.154 1.00 94.06 85 GLY A CA 1
ATOM 701 C C . GLY A 1 85 ? 1.156 -6.305 -3.113 1.00 94.06 85 GLY A C 1
ATOM 702 O O . GLY A 1 85 ? 0.044 -5.783 -3.116 1.00 94.06 85 GLY A O 1
ATOM 703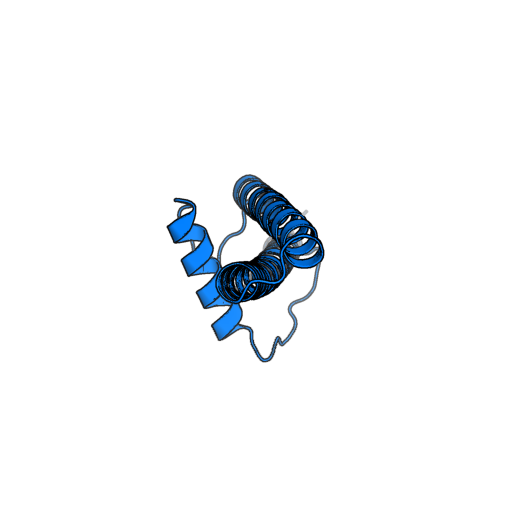 N N . LEU A 1 86 ? 2.111 -5.940 -3.970 1.00 95.75 86 LEU A N 1
ATOM 704 C CA . LEU A 1 86 ? 1.916 -4.933 -5.011 1.00 95.75 86 LEU A CA 1
ATOM 705 C C . LEU A 1 86 ? 0.904 -5.376 -6.067 1.00 95.75 86 LEU A C 1
ATOM 707 O O . LEU A 1 86 ? 0.017 -4.593 -6.397 1.00 95.75 86 LEU A O 1
ATOM 711 N N . VAL A 1 87 ? 0.990 -6.619 -6.546 1.00 96.38 87 VAL A N 1
ATOM 712 C CA . VAL A 1 87 ? -0.003 -7.183 -7.475 1.00 96.38 87 VAL A CA 1
ATOM 713 C C . VAL A 1 87 ? -1.397 -7.152 -6.851 1.00 96.38 87 VAL A C 1
ATOM 715 O O . VAL A 1 87 ? -2.306 -6.576 -7.443 1.00 96.38 87 VAL A O 1
ATOM 718 N N . GLY A 1 88 ? 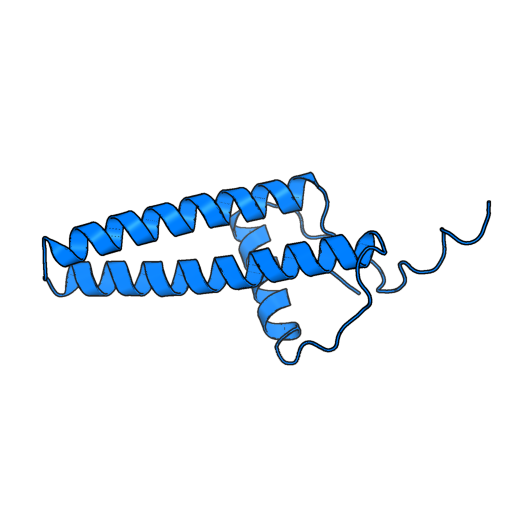-1.550 -7.668 -5.628 1.00 95.88 88 GLY A N 1
ATOM 719 C CA . GLY A 1 88 ? -2.844 -7.683 -4.942 1.00 95.88 88 GLY A CA 1
ATOM 720 C C . GLY A 1 88 ? -3.419 -6.280 -4.722 1.00 95.88 88 GLY A C 1
ATOM 721 O O . GLY A 1 88 ? -4.615 -6.059 -4.903 1.00 95.88 88 GLY A O 1
ATOM 722 N N . LEU A 1 89 ? -2.570 -5.298 -4.401 1.00 95.50 89 LEU A N 1
ATOM 723 C CA . LEU A 1 89 ? -3.008 -3.912 -4.250 1.00 95.50 89 LEU A CA 1
ATOM 724 C C . LEU A 1 89 ? -3.416 -3.278 -5.588 1.00 95.50 89 LEU A C 1
ATOM 726 O O . LEU A 1 89 ? -4.371 -2.505 -5.644 1.00 95.50 89 LEU A O 1
ATOM 730 N N . MET A 1 90 ? -2.707 -3.592 -6.673 1.00 96.38 90 MET A N 1
ATOM 731 C CA . MET A 1 90 ? -3.069 -3.131 -8.013 1.00 96.38 90 MET A CA 1
ATOM 732 C C . MET A 1 90 ? -4.405 -3.727 -8.463 1.00 96.38 90 MET A C 1
ATOM 734 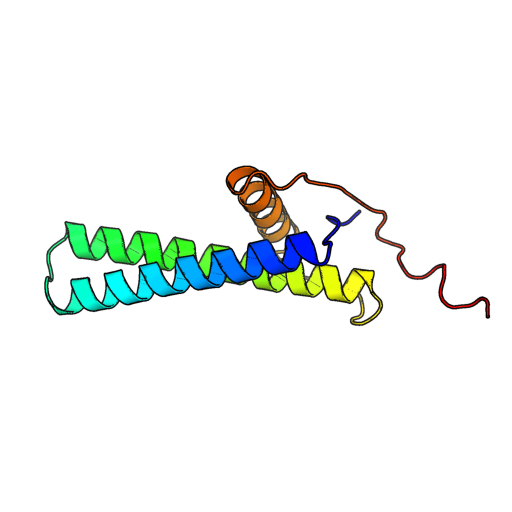O O . MET A 1 90 ? -5.239 -2.989 -8.982 1.00 96.38 90 MET A O 1
ATOM 738 N N . GLU A 1 91 ? -4.646 -5.011 -8.201 1.00 96.38 91 GLU A N 1
ATOM 739 C CA . GLU A 1 91 ? -5.923 -5.676 -8.478 1.00 96.38 91 GLU A CA 1
ATOM 740 C C . GLU A 1 91 ? -7.078 -5.049 -7.686 1.00 96.38 91 GLU A C 1
ATOM 742 O O . GLU A 1 91 ? -8.089 -4.676 -8.280 1.00 96.38 91 GLU A O 1
ATOM 747 N N . GLU A 1 92 ? -6.909 -4.828 -6.377 1.00 94.62 92 GLU A N 1
ATOM 748 C CA . GLU A 1 92 ? -7.911 -4.161 -5.530 1.00 94.62 92 GLU A CA 1
ATOM 749 C C . GLU A 1 92 ? -8.282 -2.767 -6.058 1.00 94.62 92 GLU A C 1
ATOM 751 O O . GLU A 1 92 ? -9.441 -2.350 -6.025 1.00 94.62 92 GLU A O 1
ATOM 756 N N . LEU A 1 93 ? -7.293 -2.043 -6.580 1.00 94.44 93 LEU A N 1
ATOM 757 C CA . LEU A 1 93 ? -7.478 -0.706 -7.129 1.00 94.44 93 LEU A CA 1
ATOM 758 C C . LEU A 1 93 ? -7.907 -0.707 -8.599 1.00 94.44 93 LEU A C 1
ATOM 760 O O . LEU A 1 93 ? -8.053 0.374 -9.172 1.00 94.44 93 LEU A O 1
ATOM 764 N N . ASN A 1 94 ? -8.121 -1.861 -9.234 1.00 95.62 94 ASN A N 1
ATOM 765 C CA . ASN A 1 94 ? -8.381 -1.962 -10.673 1.00 95.62 94 ASN A CA 1
ATOM 766 C C . ASN A 1 94 ? -7.299 -1.237 -11.507 1.00 95.62 94 ASN A C 1
ATOM 768 O O . ASN A 1 94 ? -7.584 -0.441 -12.409 1.00 95.62 94 ASN A O 1
ATOM 772 N N . ILE A 1 95 ? -6.032 -1.436 -11.149 1.00 94.31 95 ILE A N 1
ATOM 773 C CA . ILE A 1 95 ? -4.864 -0.999 -11.912 1.00 94.31 95 ILE A CA 1
ATOM 774 C C . ILE A 1 95 ? -4.364 -2.209 -12.716 1.00 94.31 95 ILE A C 1
ATOM 776 O O . ILE A 1 95 ? -4.016 -3.223 -12.115 1.00 94.31 95 ILE A O 1
ATOM 780 N N . PRO A 1 96 ? -4.277 -2.125 -14.055 1.00 93.75 96 PRO A N 1
ATOM 781 C CA . PRO A 1 96 ? -3.727 -3.211 -14.860 1.00 93.75 96 PRO A CA 1
ATOM 782 C C . PRO A 1 96 ? -2.275 -3.525 -14.482 1.00 93.75 96 PRO A C 1
ATOM 784 O O . PRO A 1 96 ? -1.436 -2.623 -14.432 1.00 93.75 96 PRO A O 1
ATOM 787 N N . VAL A 1 97 ? -1.972 -4.805 -14.264 1.00 94.19 97 VAL A N 1
ATOM 788 C CA . VAL A 1 97 ? -0.615 -5.285 -13.975 1.00 94.19 97 VAL A CA 1
ATOM 789 C C . VAL A 1 97 ? 0.099 -5.600 -15.285 1.00 94.19 97 VAL A C 1
ATOM 791 O O . VAL A 1 97 ? -0.406 -6.347 -16.122 1.00 94.19 97 VAL A O 1
ATOM 794 N N . ARG A 1 98 ? 1.286 -5.020 -15.467 1.00 92.94 98 ARG A N 1
ATOM 795 C CA . ARG A 1 98 ? 2.170 -5.267 -16.610 1.00 92.94 98 ARG A CA 1
ATOM 796 C C . ARG A 1 98 ? 3.557 -5.623 -16.101 1.00 92.94 98 ARG A C 1
ATOM 798 O O . ARG A 1 98 ? 3.986 -5.109 -15.071 1.00 92.94 98 ARG A O 1
ATOM 805 N N . MET A 1 99 ? 4.247 -6.497 -16.824 1.00 91.25 99 MET A N 1
ATOM 806 C CA . MET A 1 99 ? 5.594 -6.955 -16.489 1.00 91.25 99 MET A CA 1
ATOM 807 C C . MET A 1 99 ? 6.564 -6.520 -17.582 1.00 91.25 99 MET A C 1
ATOM 809 O O . MET A 1 99 ? 6.245 -6.620 -18.766 1.00 91.25 99 MET A O 1
ATOM 813 N N . ILE A 1 100 ? 7.757 -6.086 -17.189 1.00 88.12 100 ILE A N 1
ATOM 814 C CA . ILE A 1 100 ? 8.848 -5.717 -18.096 1.00 88.12 100 ILE A CA 1
ATOM 815 C C . ILE A 1 100 ? 10.128 -6.493 -17.742 1.00 88.12 100 ILE A C 1
ATOM 817 O O . ILE A 1 100 ? 10.274 -6.968 -16.608 1.00 88.12 100 ILE A O 1
ATOM 821 N N . PRO A 1 101 ? 11.063 -6.681 -18.692 1.00 84.75 101 PRO A N 1
ATOM 822 C CA . PRO A 1 101 ? 12.365 -7.280 -18.405 1.00 84.75 101 PRO A CA 1
ATOM 823 C C . PRO A 1 101 ? 13.130 -6.493 -17.332 1.00 84.75 101 PRO A C 1
ATOM 825 O O . PRO A 1 101 ? 12.991 -5.278 -17.239 1.00 84.75 101 PRO A O 1
ATOM 828 N N . ASP A 1 102 ? 13.995 -7.167 -16.567 1.00 71.44 102 ASP A N 1
ATOM 829 C CA . ASP A 1 102 ? 14.822 -6.507 -15.532 1.00 71.44 102 ASP A CA 1
ATOM 830 C C . ASP A 1 102 ? 15.952 -5.640 -16.119 1.00 71.44 102 ASP A C 1
ATOM 832 O O . ASP A 1 102 ? 16.696 -5.002 -15.377 1.00 71.44 102 ASP A O 1
ATOM 836 N N . ASN A 1 103 ? 16.061 -5.583 -17.449 1.00 59.78 103 ASN A N 1
ATOM 837 C CA . ASN A 1 103 ? 17.143 -4.940 -18.181 1.00 59.78 103 ASN A CA 1
ATOM 838 C C . ASN A 1 103 ? 16.710 -3.556 -18.693 1.00 59.78 103 ASN A C 1
ATOM 840 O O . ASN A 1 103 ? 16.569 -3.352 -19.896 1.00 59.78 103 ASN A O 1
ATOM 844 N N . CYS A 1 104 ? 16.534 -2.588 -17.796 1.00 52.56 104 CYS A N 1
ATOM 845 C CA . CYS A 1 104 ? 16.448 -1.166 -18.166 1.00 52.56 104 CYS A CA 1
ATOM 846 C C . CYS A 1 104 ? 17.837 -0.491 -18.229 1.00 52.56 104 CYS A C 1
ATOM 848 O O . CYS A 1 104 ? 17.952 0.700 -17.969 1.00 52.56 104 CYS A O 1
ATOM 850 N N . GLU A 1 105 ? 18.897 -1.226 -18.590 1.00 49.00 105 GLU A N 1
ATOM 851 C CA . GLU A 1 105 ? 20.244 -0.661 -18.814 1.00 49.00 105 GLU A CA 1
ATOM 852 C C . GLU A 1 105 ? 20.603 -0.440 -20.301 1.00 49.00 105 GLU A C 1
ATOM 854 O O . GLU A 1 105 ? 21.699 0.020 -20.597 1.00 49.00 105 GLU A O 1
ATOM 859 N N . ALA A 1 106 ? 19.71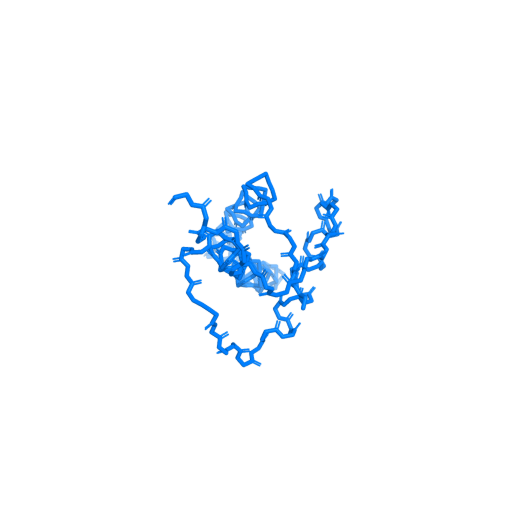3 -0.691 -21.269 1.00 45.84 106 ALA A N 1
ATOM 860 C CA . ALA A 1 106 ? 20.122 -0.766 -22.683 1.00 45.84 106 ALA A CA 1
ATOM 861 C C . ALA A 1 106 ? 19.653 0.363 -23.628 1.00 45.84 106 ALA A C 1
ATOM 863 O O . ALA A 1 106 ? 19.661 0.146 -24.837 1.00 45.84 106 ALA A O 1
ATOM 864 N N . GLN A 1 107 ? 19.253 1.554 -23.155 1.00 42.97 107 GLN A N 1
ATOM 865 C CA . GLN A 1 107 ? 18.882 2.654 -24.079 1.00 42.97 107 GLN A CA 1
ATOM 866 C C . GLN A 1 107 ? 19.424 4.057 -23.756 1.00 42.97 107 GLN A C 1
ATOM 868 O O . GLN A 1 107 ? 19.134 4.984 -24.501 1.00 42.97 107 GLN A O 1
ATOM 873 N N . MET A 1 108 ? 20.269 4.241 -22.734 1.00 45.47 108 MET A N 1
ATOM 874 C CA . MET A 1 108 ? 20.868 5.563 -22.443 1.00 45.47 108 MET A CA 1
ATOM 875 C C . MET A 1 108 ? 22.359 5.692 -22.807 1.00 45.47 108 MET A C 1
ATOM 877 O O . MET A 1 108 ? 23.002 6.653 -22.403 1.00 45.47 108 MET A O 1
ATOM 881 N N . ALA A 1 109 ? 22.907 4.768 -23.605 1.00 41.31 109 ALA A N 1
ATOM 882 C CA . ALA A 1 109 ? 24.294 4.816 -24.093 1.00 41.31 109 ALA A CA 1
ATOM 883 C C . ALA A 1 109 ? 24.407 4.963 -25.627 1.00 41.31 109 ALA A C 1
ATOM 885 O O . ALA A 1 109 ? 25.363 4.482 -26.231 1.00 41.31 109 ALA A O 1
ATOM 886 N N . SER A 1 110 ? 23.429 5.602 -26.275 1.00 39.66 110 SER A N 1
ATOM 887 C CA . SER A 1 110 ? 23.538 5.999 -27.685 1.00 39.66 110 SER A CA 1
ATOM 888 C C . SER A 1 110 ? 22.870 7.355 -27.905 1.00 39.66 110 SER A C 1
ATOM 890 O O . SER A 1 110 ? 21.750 7.426 -28.395 1.00 39.66 110 SER A O 1
ATOM 892 N N . CYS A 1 111 ? 23.568 8.407 -27.481 1.00 36.22 111 CYS A N 1
ATOM 893 C CA . CYS A 1 111 ? 23.516 9.770 -28.012 1.00 36.22 111 CYS A CA 1
ATOM 894 C C . CYS A 1 111 ? 24.874 10.415 -27.727 1.00 36.22 111 CYS A C 1
ATOM 896 O O . CYS A 1 111 ? 25.307 10.340 -26.554 1.00 36.22 111 CYS A O 1
#

pLDDT: mean 89.58, std 13.91, range [36.22, 97.75]

Sequence (111 aa):
MIIEISNTTLTRLVNYETVTRKSYQEAQNRQWRIMTLDVMQECERLCQRMRHVTQVAAYSLYLYKLQNGLSPRRSIYAEPAISQGLVGLMEELNIPVRMIPDNCEAQMASC